Protein AF-A0A2S9GNH0-F1 (afdb_monomer_lite)

Secondary structure (DSSP, 8-state):
-HHHHT----SS----GGG-SHHHHHHHHHGGGS-GGG--GGGTS--------HHHHHHHHHHHHHHHHHHHHHHH--

pLDDT: mean 95.53, std 5.23, range [64.44, 98.5]

Radius of gyration: 20.37 Å; chains: 1; bounding box: 52×20×49 Å

Foldseek 3Di:
DVVVVPDDDDPDDDDDLQRPDVVLVVLLVCCVVDPVVPNDCSNPPDDDDDGDCPVVVVVVVVVVVVVVVVVVVVVVVD

Sequence (78 aa):
VEIWKHKTRIDNPLLVEEDGAVYQMRRWYQQFYVDVADVTPEMTDRFEMEVDTTIANEKWSVEVQENLKSRDENAEAA

Structure (mmCIF, N/CA/C/O backbone):
data_AF-A0A2S9GNH0-F1
#
_entry.id   AF-A0A2S9GNH0-F1
#
loop_
_atom_site.group_PDB
_atom_site.id
_atom_site.type_symbol
_atom_site.label_atom_id
_atom_site.label_alt_id
_atom_site.label_comp_id
_atom_site.label_asym_id
_atom_site.label_entity_id
_atom_site.label_seq_id
_atom_site.pdbx_PDB_ins_code
_atom_site.Cartn_x
_atom_site.Cartn_y
_atom_site.Cartn_z
_atom_site.occupancy
_atom_site.B_iso_or_equiv
_atom_site.auth_seq_id
_atom_site.auth_comp_id
_atom_site.auth_asym_id
_atom_site.auth_atom_id
_atom_site.pdbx_PDB_model_num
ATOM 1 N N . VAL A 1 1 ? -16.309 -5.598 -2.468 1.00 91.25 1 VAL A N 1
ATOM 2 C CA . VAL A 1 1 ? -16.908 -4.969 -3.673 1.00 91.25 1 VAL A CA 1
ATOM 3 C C . VAL A 1 1 ? -17.363 -3.535 -3.408 1.00 91.25 1 VAL A C 1
ATOM 5 O O . VAL A 1 1 ? -16.997 -2.673 -4.195 1.00 91.25 1 VAL A O 1
ATOM 8 N N . GLU A 1 2 ? -18.081 -3.253 -2.313 1.00 97.50 2 GLU A N 1
ATOM 9 C CA . GLU A 1 2 ? -18.614 -1.903 -2.030 1.00 97.50 2 GLU A CA 1
ATOM 10 C C . GLU A 1 2 ? -17.562 -0.785 -2.011 1.00 97.50 2 GLU A C 1
ATOM 12 O O . GLU A 1 2 ? -17.758 0.234 -2.665 1.00 97.50 2 GLU A O 1
ATOM 17 N N . ILE A 1 3 ? -16.404 -0.997 -1.375 1.00 96.69 3 ILE A N 1
ATOM 18 C CA . ILE A 1 3 ? -15.319 0.001 -1.352 1.00 96.69 3 ILE A CA 1
ATOM 19 C C . ILE A 1 3 ? -14.788 0.318 -2.758 1.00 96.69 3 ILE A C 1
ATOM 21 O O . ILE A 1 3 ? -14.560 1.476 -3.086 1.00 96.69 3 ILE A O 1
ATOM 25 N N . TRP A 1 4 ? -14.597 -0.688 -3.618 1.00 96.75 4 TRP A N 1
ATOM 26 C CA . TRP A 1 4 ? -14.047 -0.475 -4.963 1.00 96.75 4 TRP A CA 1
ATOM 27 C C . TRP A 1 4 ? -15.018 0.233 -5.906 1.00 96.75 4 TRP A C 1
ATOM 29 O O . TRP A 1 4 ? -14.574 1.013 -6.742 1.00 96.75 4 TRP A O 1
ATOM 39 N N . LYS A 1 5 ? -16.326 -0.007 -5.753 1.00 97.00 5 LYS A N 1
ATOM 40 C CA . LYS A 1 5 ? -17.367 0.675 -6.534 1.00 97.00 5 LYS A CA 1
ATOM 41 C C . LYS A 1 5 ? -17.463 2.170 -6.219 1.00 97.00 5 LYS A C 1
ATOM 43 O O . LYS A 1 5 ? -17.846 2.941 -7.090 1.00 97.00 5 LYS A O 1
ATOM 48 N N . HIS A 1 6 ? -17.113 2.567 -4.996 1.00 97.94 6 HIS A N 1
ATOM 49 C CA . HIS A 1 6 ? -17.335 3.919 -4.479 1.00 97.94 6 HIS A CA 1
ATOM 50 C C . HIS A 1 6 ? -16.031 4.635 -4.090 1.00 97.94 6 HIS A C 1
ATOM 52 O O . HIS A 1 6 ? -16.023 5.476 -3.195 1.00 97.94 6 HIS A O 1
ATOM 58 N N . LYS A 1 7 ? -14.915 4.320 -4.760 1.00 97.62 7 LYS A N 1
ATOM 59 C CA . LYS A 1 7 ? -13.630 5.016 -4.588 1.00 97.62 7 LYS A CA 1
ATOM 60 C C . LYS A 1 7 ? -13.059 5.469 -5.925 1.00 97.62 7 LYS A C 1
ATOM 62 O O . LYS A 1 7 ? -13.374 4.907 -6.968 1.00 97.62 7 LYS A O 1
ATOM 67 N N . THR A 1 8 ? -12.138 6.426 -5.874 1.00 97.81 8 THR A N 1
ATOM 68 C CA . THR A 1 8 ? -11.331 6.834 -7.031 1.00 97.81 8 THR A CA 1
ATOM 69 C C . THR A 1 8 ? -9.874 6.381 -6.886 1.00 97.81 8 THR A C 1
ATOM 71 O O . THR A 1 8 ? -9.442 5.923 -5.821 1.00 97.81 8 THR A O 1
ATOM 74 N N . ARG A 1 9 ? -9.107 6.454 -7.976 1.00 96.56 9 ARG A N 1
ATOM 75 C CA . ARG A 1 9 ? -7.651 6.268 -7.957 1.00 96.56 9 ARG A CA 1
ATOM 76 C C . ARG A 1 9 ? -6.997 7.563 -7.474 1.00 96.56 9 ARG A C 1
ATOM 78 O O . ARG A 1 9 ? -7.366 8.640 -7.923 1.00 96.56 9 ARG A O 1
ATOM 85 N N . ILE A 1 10 ? -6.022 7.442 -6.574 1.00 97.88 10 ILE A N 1
ATOM 86 C CA . ILE A 1 10 ? -5.229 8.566 -6.064 1.00 97.88 10 ILE A CA 1
ATOM 87 C C . ILE A 1 10 ? -3.769 8.299 -6.422 1.00 97.88 10 ILE A C 1
ATOM 89 O O . ILE A 1 10 ? -3.182 7.335 -5.923 1.00 97.88 10 ILE A O 1
ATOM 93 N N . ASP A 1 11 ? -3.196 9.121 -7.300 1.00 96.44 11 ASP A N 1
ATOM 94 C CA . ASP A 1 11 ? -1.809 8.968 -7.758 1.00 96.44 11 ASP A CA 1
ATOM 95 C C . ASP A 1 11 ? -0.796 9.248 -6.649 1.00 96.44 11 ASP A C 1
ATOM 97 O O . ASP A 1 11 ? 0.114 8.450 -6.450 1.00 96.44 11 ASP A O 1
ATOM 101 N N . ASN A 1 12 ? -1.036 10.290 -5.855 1.00 97.00 12 ASN A N 1
ATOM 102 C CA . ASN A 1 12 ? -0.183 10.684 -4.738 1.00 97.00 12 ASN A CA 1
ATOM 103 C C . ASN A 1 12 ? -0.969 10.537 -3.426 1.00 97.00 12 ASN A C 1
ATOM 105 O O . ASN A 1 12 ? -1.539 11.524 -2.954 1.00 97.00 12 ASN A O 1
ATOM 109 N N . PRO A 1 13 ? -1.116 9.311 -2.882 1.00 97.44 13 PRO A N 1
ATOM 110 C CA . PRO A 1 13 ? -1.805 9.118 -1.613 1.00 97.44 13 PRO A CA 1
ATOM 111 C C . PRO A 1 13 ? -1.044 9.835 -0.491 1.00 97.44 13 PRO A C 1
ATOM 113 O O . PRO A 1 13 ? 0.187 9.792 -0.443 1.00 97.44 13 PRO A O 1
ATOM 116 N N . LEU A 1 14 ? -1.787 10.488 0.402 1.00 97.50 14 LEU A N 1
ATOM 117 C CA . LEU A 1 14 ? -1.247 10.982 1.663 1.00 97.50 14 LEU A CA 1
ATOM 118 C C . LEU A 1 14 ? -1.121 9.782 2.603 1.00 97.50 14 LEU A C 1
ATOM 120 O O . LEU A 1 14 ? -2.126 9.113 2.832 1.00 97.50 14 LEU A O 1
ATOM 124 N N . LEU A 1 15 ? 0.093 9.506 3.077 1.00 96.44 15 LEU A N 1
ATOM 125 C CA . LEU A 1 15 ? 0.393 8.321 3.879 1.00 96.44 15 LEU A CA 1
ATOM 126 C C . LEU A 1 15 ? 0.735 8.697 5.324 1.00 96.44 15 LEU A C 1
ATOM 128 O O . LEU A 1 15 ? 1.398 9.711 5.559 1.00 96.44 15 LEU A O 1
ATOM 132 N N . VAL A 1 16 ? 0.311 7.852 6.259 1.00 95.50 16 VAL A N 1
ATOM 133 C CA . VAL A 1 16 ? 0.754 7.811 7.659 1.00 95.50 16 VAL A CA 1
ATOM 134 C C . VAL A 1 16 ? 1.729 6.649 7.884 1.00 95.50 16 VAL A C 1
ATOM 136 O O . VAL A 1 16 ? 2.047 5.903 6.957 1.00 95.50 16 VAL A O 1
ATOM 139 N N . GLU A 1 17 ? 2.245 6.507 9.104 1.00 89.06 17 GLU A N 1
ATOM 140 C CA . GLU A 1 17 ? 3.241 5.483 9.449 1.00 89.06 17 GLU A CA 1
ATOM 141 C C . GLU A 1 17 ? 2.698 4.055 9.267 1.00 89.06 17 GLU A C 1
ATOM 143 O O . GLU A 1 17 ? 3.409 3.160 8.812 1.00 89.06 17 GLU A O 1
ATOM 148 N N . GLU A 1 18 ? 1.410 3.854 9.535 1.00 92.56 18 GLU A N 1
ATOM 149 C CA . GLU A 1 18 ? 0.747 2.552 9.514 1.00 92.56 18 GLU A CA 1
ATOM 150 C C . GLU A 1 18 ? 0.288 2.094 8.111 1.00 92.56 18 GLU A C 1
ATOM 152 O O . GLU A 1 18 ? -0.176 0.964 7.959 1.00 92.56 18 GLU A O 1
ATOM 157 N N . ASP A 1 19 ? 0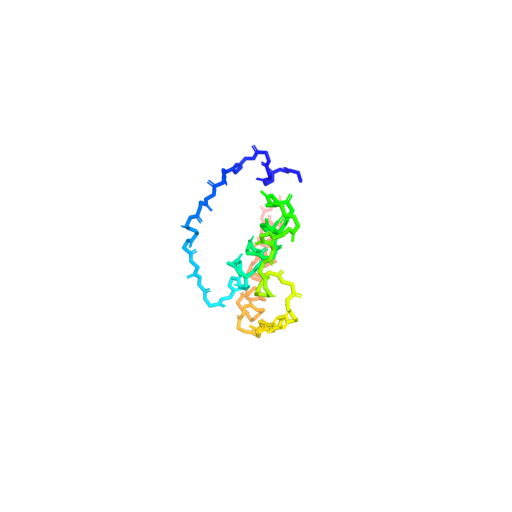.419 2.928 7.068 1.00 93.38 19 ASP A N 1
ATOM 158 C CA . ASP A 1 19 ? -0.150 2.670 5.727 1.00 93.38 19 ASP A CA 1
ATOM 159 C C . ASP A 1 19 ? 0.591 1.605 4.897 1.00 93.38 19 ASP A C 1
ATOM 161 O O . ASP A 1 19 ? 0.120 1.176 3.837 1.00 93.38 19 ASP A O 1
ATOM 165 N N . GLY A 1 20 ? 1.756 1.150 5.351 1.00 93.81 20 GLY A N 1
ATOM 166 C CA . GLY A 1 20 ? 2.520 0.140 4.629 1.00 93.81 20 GLY A CA 1
ATOM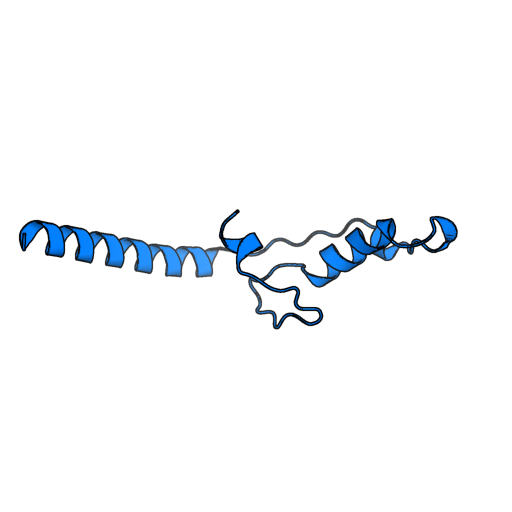 167 C C . GLY A 1 20 ? 3.251 0.667 3.383 1.00 93.81 20 GLY A C 1
ATOM 168 O O . GLY A 1 20 ? 3.349 1.864 3.106 1.00 93.81 20 GLY A O 1
ATOM 169 N N . ALA A 1 21 ? 3.780 -0.263 2.586 1.00 96.06 21 ALA A N 1
ATOM 170 C CA . ALA A 1 21 ? 4.678 0.021 1.464 1.00 96.06 21 ALA A CA 1
ATOM 171 C C . ALA A 1 21 ? 3.948 0.324 0.135 1.00 96.06 21 ALA A C 1
ATOM 173 O O . ALA A 1 21 ? 4.194 -0.317 -0.893 1.00 96.06 21 ALA A O 1
ATOM 174 N N . VAL A 1 22 ? 3.018 1.289 0.130 1.00 97.06 22 VAL A N 1
ATOM 175 C CA . VAL A 1 22 ? 2.151 1.575 -1.036 1.00 97.06 22 VAL A CA 1
ATOM 176 C C . VAL A 1 22 ? 2.952 1.937 -2.293 1.00 97.06 22 VAL A C 1
ATOM 178 O O . VAL A 1 22 ? 2.626 1.471 -3.388 1.00 97.06 22 VAL A O 1
ATOM 181 N N . TYR A 1 23 ? 4.000 2.754 -2.168 1.00 97.12 23 TYR A N 1
ATOM 182 C CA . TYR A 1 23 ? 4.817 3.154 -3.318 1.00 97.12 23 TYR A CA 1
ATOM 183 C C . TYR A 1 23 ? 5.676 2.002 -3.846 1.00 97.12 23 TYR A C 1
ATOM 185 O O . TYR A 1 23 ? 5.777 1.833 -5.059 1.00 97.12 23 TYR A O 1
ATOM 193 N N . GLN A 1 24 ? 6.227 1.167 -2.965 1.00 97.31 24 GLN A N 1
ATOM 194 C CA . GLN A 1 24 ? 6.990 -0.021 -3.344 1.00 97.31 24 GLN A CA 1
ATOM 195 C C . GLN A 1 24 ? 6.088 -1.035 -4.051 1.00 97.31 24 GLN A C 1
ATOM 197 O O . GLN A 1 24 ? 6.464 -1.547 -5.100 1.00 97.31 24 GLN A O 1
ATOM 202 N N . MET A 1 25 ? 4.861 -1.241 -3.560 1.00 97.69 25 MET A N 1
ATOM 203 C CA . MET A 1 25 ? 3.861 -2.078 -4.227 1.00 97.69 25 MET A CA 1
ATOM 204 C C . MET A 1 25 ? 3.519 -1.543 -5.626 1.00 97.69 25 MET A C 1
ATOM 206 O O . MET A 1 25 ? 3.466 -2.311 -6.584 1.00 97.69 25 MET A O 1
ATOM 210 N N . ARG A 1 26 ? 3.304 -0.226 -5.773 1.00 98.00 26 ARG A N 1
ATOM 211 C CA . ARG A 1 26 ? 3.015 0.390 -7.083 1.00 98.00 26 ARG A CA 1
ATOM 212 C C . ARG A 1 26 ? 4.192 0.275 -8.047 1.00 98.00 26 ARG A C 1
ATOM 214 O O . ARG A 1 26 ? 3.974 -0.017 -9.216 1.00 98.00 26 ARG A O 1
ATOM 221 N N . ARG A 1 27 ? 5.418 0.467 -7.560 1.00 98.12 27 ARG A N 1
ATOM 222 C CA . ARG A 1 27 ? 6.649 0.289 -8.339 1.00 98.12 27 ARG A CA 1
ATOM 223 C C . ARG A 1 27 ? 6.811 -1.157 -8.794 1.00 98.12 27 ARG A C 1
ATOM 225 O O . ARG A 1 27 ? 7.026 -1.390 -9.973 1.00 98.12 27 ARG A O 1
ATOM 232 N N . TRP A 1 28 ? 6.632 -2.118 -7.890 1.00 98.44 28 TRP A N 1
ATOM 233 C 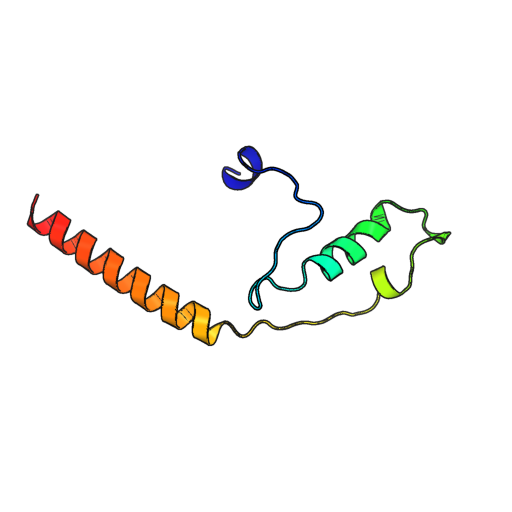CA . TRP A 1 28 ? 6.647 -3.538 -8.230 1.00 98.44 28 TRP A CA 1
ATOM 234 C C . TRP A 1 28 ? 5.592 -3.870 -9.293 1.00 98.44 28 TRP A C 1
ATOM 236 O O . TRP A 1 28 ? 5.893 -4.542 -10.274 1.00 98.44 28 TRP A O 1
ATOM 246 N N . TYR A 1 29 ? 4.376 -3.334 -9.161 1.00 98.38 29 TYR A N 1
ATOM 247 C CA . TYR A 1 29 ? 3.291 -3.566 -10.117 1.00 98.38 29 TYR A CA 1
ATOM 248 C C . TYR A 1 29 ? 3.529 -2.904 -11.489 1.00 98.38 29 TYR A C 1
ATOM 250 O O . TYR A 1 29 ? 3.033 -3.389 -12.505 1.00 98.38 29 TYR A O 1
ATOM 258 N N . GLN A 1 30 ? 4.321 -1.828 -11.548 1.00 98.25 30 GLN A N 1
ATOM 259 C CA . GLN A 1 30 ? 4.651 -1.122 -12.790 1.00 98.25 30 GLN A CA 1
ATOM 260 C C . GLN A 1 30 ? 5.411 -2.005 -13.796 1.00 98.25 30 GLN A C 1
ATOM 262 O O . GLN A 1 30 ? 5.301 -1.754 -14.996 1.00 98.25 30 GLN A O 1
ATOM 267 N N . GLN A 1 31 ? 6.107 -3.061 -13.350 1.00 98.19 31 GLN A N 1
ATOM 268 C CA . GLN A 1 31 ? 6.840 -3.978 -14.241 1.00 98.19 31 GLN A CA 1
ATOM 269 C C . GLN A 1 31 ? 5.950 -4.608 -15.325 1.00 98.19 31 GLN A C 1
ATOM 271 O O . GLN A 1 31 ? 6.426 -4.949 -16.400 1.00 98.19 31 GLN A O 1
ATOM 276 N N . PHE A 1 32 ? 4.646 -4.741 -15.060 1.00 98.25 32 PHE A N 1
ATOM 277 C CA . PHE A 1 32 ? 3.682 -5.329 -15.993 1.00 98.25 32 PHE A CA 1
ATOM 278 C C . PHE A 1 32 ? 3.148 -4.334 -17.037 1.00 98.25 32 PHE A C 1
ATOM 280 O O . PHE A 1 32 ? 2.330 -4.708 -17.874 1.00 98.25 32 PHE A O 1
ATOM 287 N N . TYR A 1 33 ? 3.584 -3.073 -16.977 1.00 97.94 33 TYR A N 1
ATOM 288 C CA . TYR A 1 33 ? 3.169 -1.985 -17.872 1.00 97.94 33 TYR A CA 1
ATOM 289 C C . TYR A 1 33 ? 4.330 -1.405 -18.687 1.00 97.94 33 TYR A C 1
ATOM 291 O O . TYR A 1 33 ? 4.149 -0.396 -19.368 1.00 97.94 33 TYR A O 1
ATOM 299 N N . VAL A 1 34 ? 5.513 -2.012 -18.600 1.00 98.12 34 VAL A N 1
ATOM 300 C CA . VAL A 1 34 ? 6.702 -1.645 -19.375 1.00 98.12 34 VAL A CA 1
ATOM 301 C C . VAL A 1 34 ? 7.184 -2.854 -20.168 1.00 98.12 34 VAL A C 1
ATOM 303 O O . VAL A 1 34 ? 6.829 -3.993 -19.852 1.00 98.12 34 VAL A O 1
ATOM 306 N N . ASP A 1 35 ? 7.986 -2.614 -21.201 1.00 98.50 35 ASP A N 1
ATOM 307 C CA . ASP A 1 35 ? 8.632 -3.706 -21.918 1.00 98.50 35 ASP A CA 1
ATOM 308 C C . ASP A 1 35 ? 9.606 -4.441 -20.988 1.00 98.50 35 ASP A C 1
ATOM 310 O O . ASP A 1 35 ? 10.223 -3.849 -20.105 1.00 98.50 35 ASP A O 1
ATOM 314 N N . VAL A 1 36 ? 9.792 -5.747 -21.205 1.00 97.75 36 VAL A N 1
ATOM 315 C CA . VAL A 1 36 ? 10.682 -6.582 -20.369 1.00 97.75 36 VAL A CA 1
ATOM 316 C C . VAL A 1 36 ? 12.115 -6.032 -20.331 1.00 97.75 36 VAL A C 1
ATOM 318 O O . VAL A 1 36 ? 12.802 -6.179 -19.325 1.00 97.75 36 VAL A O 1
ATOM 321 N N . ALA A 1 37 ? 12.556 -5.377 -21.410 1.00 98.06 37 ALA A N 1
ATOM 322 C CA . ALA A 1 37 ? 13.866 -4.733 -21.489 1.00 98.06 37 ALA A CA 1
ATOM 323 C C . ALA A 1 37 ? 14.005 -3.499 -20.575 1.00 98.06 37 ALA A C 1
ATOM 325 O O . ALA A 1 37 ? 15.125 -3.145 -20.215 1.00 98.06 37 ALA A O 1
ATOM 326 N N . ASP A 1 38 ? 12.885 -2.887 -20.185 1.00 98.38 38 ASP A N 1
ATOM 327 C CA . ASP A 1 38 ? 12.824 -1.670 -19.372 1.00 98.38 38 ASP A CA 1
ATOM 328 C C . ASP A 1 38 ? 12.501 -1.956 -17.894 1.00 98.38 38 ASP A C 1
ATOM 330 O O . ASP A 1 38 ? 12.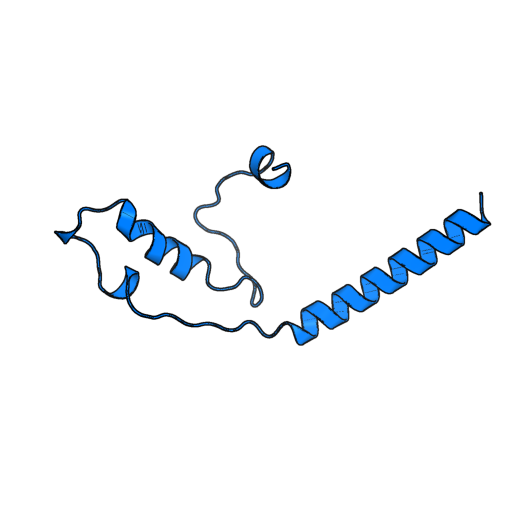422 -1.032 -17.081 1.00 98.38 38 ASP A O 1
ATOM 334 N N . VAL A 1 39 ? 12.312 -3.227 -17.517 1.00 98.19 39 VAL A N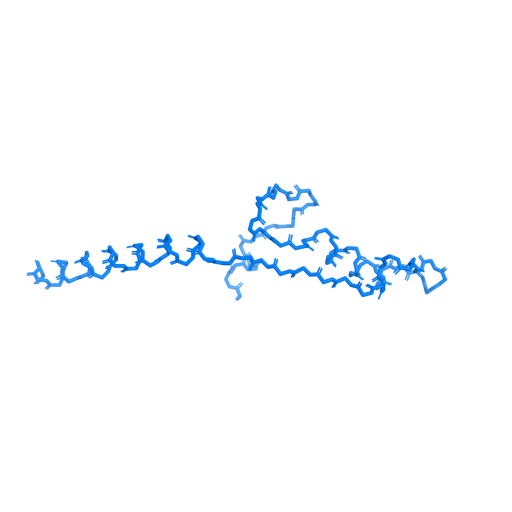 1
ATOM 335 C CA . VAL A 1 39 ? 12.099 -3.615 -16.117 1.00 98.19 39 VAL A CA 1
ATOM 336 C C . VAL A 1 39 ? 13.371 -3.345 -15.319 1.00 98.19 39 VAL A C 1
ATOM 338 O O . VAL A 1 39 ? 14.444 -3.877 -15.610 1.00 98.19 39 VAL A O 1
ATOM 341 N N . THR A 1 40 ? 13.250 -2.524 -14.281 1.00 98.31 40 THR A N 1
ATOM 342 C CA . THR A 1 40 ? 14.376 -2.141 -13.428 1.00 98.31 40 THR A CA 1
ATOM 343 C C . THR A 1 40 ? 14.509 -3.090 -12.223 1.00 98.31 40 THR A C 1
ATOM 345 O O . THR A 1 40 ? 13.496 -3.606 -11.745 1.00 98.31 40 THR A O 1
ATOM 348 N N . PRO A 1 41 ? 15.726 -3.317 -11.674 1.00 97.88 41 PRO A N 1
ATOM 349 C CA . PRO A 1 41 ? 15.937 -4.250 -10.550 1.00 97.88 41 PRO A CA 1
ATOM 350 C C . PRO A 1 41 ? 15.064 -3.930 -9.339 1.00 97.88 41 PRO A C 1
ATOM 352 O O . PRO A 1 41 ? 14.457 -4.780 -8.704 1.00 97.88 41 PRO A O 1
ATOM 355 N N . GLU A 1 42 ? 14.897 -2.644 -9.100 1.00 96.75 42 GLU A N 1
ATOM 356 C CA . GLU A 1 42 ? 14.106 -2.077 -8.031 1.00 96.75 42 GLU A CA 1
ATOM 357 C C . GLU A 1 42 ? 12.588 -2.383 -8.093 1.00 96.75 42 GLU A C 1
ATOM 359 O O . GLU A 1 42 ? 11.884 -2.161 -7.105 1.00 96.75 42 GLU A O 1
ATOM 364 N N . MET A 1 43 ? 12.082 -2.868 -9.238 1.00 98.12 43 MET A N 1
ATOM 365 C CA . MET A 1 43 ? 10.715 -3.379 -9.409 1.00 98.12 43 MET A CA 1
ATOM 366 C C . MET A 1 43 ? 10.594 -4.867 -9.052 1.00 98.12 43 MET A C 1
ATOM 368 O O . MET A 1 43 ? 9.481 -5.342 -8.847 1.00 98.12 43 MET A O 1
ATOM 372 N N . THR A 1 44 ? 11.701 -5.612 -8.992 1.00 97.75 44 THR A N 1
ATOM 373 C CA . THR A 1 44 ? 11.710 -7.078 -8.829 1.00 97.75 44 THR A CA 1
ATOM 374 C C . THR A 1 44 ? 12.459 -7.560 -7.592 1.00 97.75 44 THR A C 1
ATOM 376 O O . THR A 1 44 ? 12.209 -8.671 -7.125 1.00 97.75 44 THR A O 1
ATOM 379 N N . ASP A 1 45 ? 13.374 -6.750 -7.068 1.00 98.12 45 ASP A N 1
ATOM 380 C CA . ASP A 1 45 ? 14.198 -7.085 -5.915 1.00 98.12 45 ASP A CA 1
ATOM 381 C C . ASP A 1 45 ? 13.345 -7.327 -4.666 1.00 98.12 45 ASP A C 1
ATOM 383 O O . ASP A 1 45 ? 12.285 -6.727 -4.463 1.00 98.12 45 ASP A O 1
ATOM 387 N N . ARG A 1 46 ? 13.830 -8.223 -3.798 1.00 97.88 46 ARG A N 1
ATOM 388 C CA . ARG A 1 46 ? 13.147 -8.569 -2.550 1.00 97.88 46 ARG A CA 1
ATOM 389 C C . ARG A 1 46 ? 13.069 -7.338 -1.652 1.00 97.88 46 ARG A C 1
ATOM 391 O O . ARG A 1 46 ? 14.085 -6.837 -1.177 1.00 97.88 46 ARG A O 1
ATOM 398 N N . PHE A 1 47 ? 11.846 -6.911 -1.383 1.00 97.75 47 PHE A N 1
ATOM 399 C CA . PHE A 1 47 ? 11.533 -5.853 -0.439 1.00 97.75 47 PHE A CA 1
ATOM 400 C C . PHE A 1 47 ? 10.665 -6.426 0.681 1.00 97.75 47 PHE A C 1
ATOM 402 O O . PHE A 1 47 ? 9.662 -7.086 0.410 1.00 97.75 47 PHE A O 1
ATOM 409 N N . GLU A 1 48 ? 11.046 -6.165 1.930 1.00 97.31 48 GLU A N 1
ATOM 410 C CA . GLU A 1 48 ? 10.313 -6.604 3.116 1.00 97.31 48 GLU A CA 1
ATOM 411 C C . GLU A 1 48 ? 10.079 -5.427 4.050 1.00 97.31 48 GLU A C 1
ATOM 413 O O . GLU A 1 48 ? 10.971 -4.612 4.281 1.00 97.31 48 GLU A O 1
ATOM 418 N N . MET A 1 49 ? 8.861 -5.349 4.576 1.00 95.12 49 MET A N 1
ATOM 419 C CA . MET A 1 49 ? 8.457 -4.354 5.554 1.00 95.12 49 MET A CA 1
ATOM 420 C C . MET A 1 49 ? 7.398 -4.974 6.459 1.00 95.12 49 MET A C 1
ATOM 422 O O . MET A 1 49 ? 6.387 -5.484 5.976 1.00 95.12 49 MET A O 1
ATOM 426 N N . GLU A 1 50 ? 7.642 -4.912 7.761 1.00 95.94 50 GLU A N 1
ATOM 427 C CA . GLU A 1 50 ? 6.690 -5.300 8.795 1.00 95.94 50 GLU A CA 1
ATOM 428 C C . GLU A 1 50 ? 6.127 -4.032 9.441 1.00 95.94 50 GLU A C 1
ATOM 430 O O . GLU A 1 50 ? 6.871 -3.091 9.719 1.00 95.94 50 GLU A O 1
ATOM 435 N N . VAL A 1 51 ? 4.809 -3.995 9.637 1.00 94.00 51 VAL A N 1
ATOM 436 C CA . VAL A 1 51 ? 4.128 -2.900 10.335 1.00 94.00 51 VAL A CA 1
ATOM 437 C C . VAL A 1 51 ? 3.819 -3.376 11.746 1.00 94.00 51 VAL A C 1
ATOM 439 O O . VAL A 1 51 ? 3.101 -4.363 11.914 1.00 94.00 51 VAL A O 1
ATOM 442 N N . ASP A 1 52 ? 4.338 -2.674 12.753 1.00 95.00 52 ASP A N 1
ATOM 443 C CA . ASP A 1 52 ? 3.944 -2.912 14.139 1.00 95.00 52 ASP A CA 1
ATOM 444 C C . ASP A 1 52 ? 2.489 -2.469 14.333 1.00 95.00 52 ASP A C 1
ATOM 446 O O . ASP A 1 52 ? 2.140 -1.297 14.208 1.00 95.00 52 ASP A O 1
ATOM 450 N N . THR A 1 53 ? 1.622 -3.432 14.631 1.00 96.19 53 THR A N 1
ATOM 451 C CA . THR A 1 53 ? 0.185 -3.195 14.802 1.00 96.19 53 THR A CA 1
ATOM 452 C C . THR A 1 53 ? -0.223 -3.020 16.262 1.00 96.19 53 THR A C 1
ATOM 454 O O . THR A 1 53 ? -1.415 -2.907 16.540 1.00 96.19 53 THR A O 1
ATOM 457 N N . THR A 1 54 ? 0.724 -2.979 17.206 1.00 96.62 54 THR A N 1
ATOM 458 C CA . THR A 1 54 ? 0.438 -2.922 18.649 1.00 96.62 54 THR A CA 1
ATOM 459 C C . THR A 1 54 ? -0.449 -1.724 18.997 1.00 96.62 54 THR A C 1
ATOM 461 O O . THR A 1 54 ? -1.543 -1.901 19.532 1.00 96.62 54 THR A O 1
ATOM 464 N N . ILE A 1 55 ? -0.053 -0.514 18.590 1.00 93.81 55 ILE A N 1
ATOM 465 C CA . ILE A 1 55 ? -0.799 0.724 18.882 1.00 93.81 55 ILE A CA 1
ATOM 466 C C . ILE A 1 55 ? -2.164 0.743 18.176 1.00 93.81 55 ILE A C 1
ATOM 468 O O . ILE A 1 55 ? -3.161 1.190 18.748 1.00 93.81 55 ILE A O 1
ATOM 472 N N . ALA A 1 56 ? -2.230 0.259 16.933 1.00 94.75 56 ALA A N 1
ATOM 473 C CA . ALA A 1 56 ? -3.482 0.190 16.182 1.00 94.75 56 ALA A CA 1
ATOM 474 C C . ALA A 1 56 ? -4.483 -0.763 16.858 1.00 94.75 56 ALA A C 1
ATOM 476 O O . ALA A 1 56 ? -5.640 -0.400 17.070 1.00 94.75 56 ALA A O 1
ATOM 477 N N . ASN A 1 57 ? -4.017 -1.941 17.286 1.00 96.56 57 ASN A N 1
ATOM 478 C CA . ASN A 1 57 ? -4.837 -2.934 17.976 1.00 96.56 57 ASN A CA 1
ATOM 479 C C . ASN A 1 57 ? -5.325 -2.452 19.346 1.00 96.56 57 ASN A C 1
ATOM 481 O O . ASN A 1 57 ? -6.475 -2.720 19.701 1.00 96.56 57 ASN A O 1
ATOM 485 N N . GLU A 1 58 ? -4.502 -1.729 20.110 1.00 96.81 58 GLU A N 1
ATOM 486 C CA . GLU A 1 58 ? -4.930 -1.121 21.376 1.00 96.81 58 GLU A CA 1
ATOM 487 C C . GLU A 1 58 ? -6.090 -0.142 21.158 1.00 96.81 58 GLU A C 1
ATOM 489 O O . GLU A 1 58 ? -7.116 -0.233 21.836 1.00 96.81 58 GLU A O 1
ATOM 494 N N . LYS A 1 59 ? -5.976 0.745 20.160 1.00 96.56 59 LYS A N 1
ATOM 495 C CA . LYS A 1 59 ? -7.026 1.721 19.829 1.00 96.56 59 LYS A CA 1
ATOM 496 C C . LYS A 1 59 ? -8.313 1.049 19.352 1.00 96.56 59 LYS A C 1
ATOM 498 O O . LYS A 1 59 ? -9.387 1.377 19.851 1.00 96.56 59 LYS A O 1
ATOM 503 N N . TRP A 1 60 ? -8.217 0.076 18.446 1.00 97.12 60 TRP A N 1
ATOM 504 C CA . TRP A 1 60 ? -9.394 -0.660 17.974 1.00 97.12 60 TRP A CA 1
ATOM 505 C C . TRP A 1 60 ? -10.054 -1.481 19.081 1.00 97.12 60 TRP A C 1
ATOM 507 O O . TRP A 1 60 ? -11.275 -1.608 19.104 1.00 97.12 60 TRP A O 1
ATOM 517 N N . SER A 1 61 ? -9.279 -2.005 20.034 1.00 97.19 61 SER A N 1
ATOM 518 C CA . SER A 1 61 ? -9.839 -2.722 21.183 1.00 97.19 61 SER A CA 1
ATOM 519 C C . SER A 1 61 ? -10.717 -1.809 22.037 1.00 97.19 61 SER A C 1
ATOM 521 O O . SER A 1 61 ? -11.801 -2.228 22.440 1.00 97.19 61 SER A O 1
ATOM 523 N N . VAL A 1 62 ? -10.297 -0.561 22.273 1.00 97.75 62 VAL A N 1
ATOM 524 C CA . VAL A 1 62 ? -11.115 0.439 22.980 1.00 97.75 62 VAL A CA 1
ATOM 525 C C . VAL A 1 62 ? -12.416 0.710 22.221 1.00 97.75 62 VAL A C 1
ATOM 527 O O . VAL A 1 62 ? -13.489 0.588 22.810 1.00 97.75 62 VAL A O 1
ATOM 530 N N . GLU A 1 63 ? -12.332 0.970 20.914 1.00 97.25 63 GLU A N 1
ATOM 531 C CA . GLU A 1 63 ? -13.501 1.230 20.060 1.00 97.25 63 GLU A CA 1
ATOM 532 C C . GLU A 1 63 ? -14.502 0.060 20.080 1.00 97.25 63 GLU A C 1
ATOM 534 O O . GLU A 1 63 ? -15.712 0.249 20.208 1.00 97.25 63 GLU A O 1
ATOM 539 N N .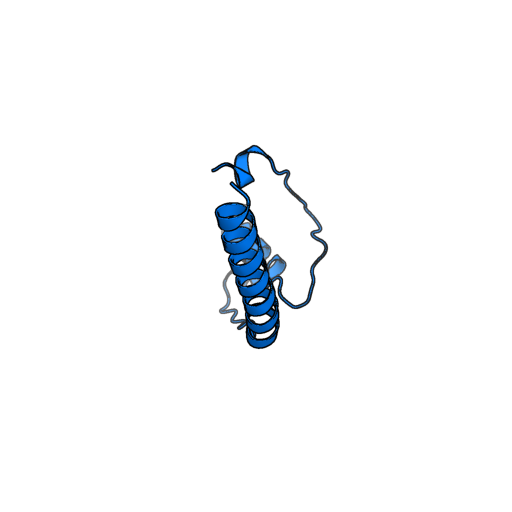 VAL A 1 64 ? -14.011 -1.182 20.025 1.00 97.62 64 VAL A N 1
ATOM 540 C CA . VAL A 1 64 ? -14.863 -2.376 20.110 1.00 97.62 64 VAL A CA 1
ATOM 541 C C . VAL A 1 64 ? -15.566 -2.469 21.465 1.00 97.62 64 VAL A C 1
ATOM 543 O O . VAL A 1 64 ? -16.757 -2.779 21.506 1.00 97.62 64 VAL A O 1
ATOM 546 N N . GLN A 1 65 ? -14.870 -2.197 22.573 1.00 97.12 65 GLN A N 1
ATOM 547 C CA . GLN A 1 65 ? -15.491 -2.225 23.902 1.00 97.12 65 GLN A CA 1
ATOM 548 C C . GLN A 1 65 ? -16.574 -1.151 24.054 1.00 97.12 65 GLN A C 1
ATOM 550 O O . GLN A 1 65 ? -17.614 -1.415 24.656 1.00 97.12 65 GLN A O 1
ATOM 555 N N . GLU A 1 66 ? -16.358 0.041 23.502 1.00 97.25 66 GLU A N 1
ATOM 556 C CA . GLU A 1 66 ? -17.355 1.117 23.490 1.00 97.25 66 GLU A CA 1
ATOM 557 C C . GLU A 1 66 ? -18.591 0.727 22.672 1.00 97.25 66 GLU A C 1
ATOM 559 O O . GLU A 1 66 ? -19.712 0.823 23.169 1.00 97.25 66 GLU A O 1
ATOM 564 N N . ASN A 1 67 ? -18.392 0.167 21.476 1.00 96.81 67 ASN A N 1
ATOM 565 C CA . ASN A 1 67 ? -19.482 -0.303 20.622 1.00 96.81 67 ASN A CA 1
ATOM 566 C C . ASN A 1 67 ? -20.340 -1.390 21.291 1.00 96.81 67 ASN A C 1
ATOM 568 O O . ASN A 1 67 ? -21.563 -1.397 21.137 1.00 96.81 67 ASN A O 1
ATOM 572 N N . LEU A 1 68 ? -19.720 -2.312 22.037 1.00 96.50 68 LEU A N 1
ATOM 573 C CA . LEU A 1 68 ? -20.443 -3.352 22.776 1.00 96.50 68 LEU A CA 1
ATOM 574 C C . LEU A 1 68 ? -21.290 -2.759 23.905 1.00 96.50 68 LEU A C 1
ATOM 576 O O . LEU A 1 68 ? -22.466 -3.100 24.005 1.00 96.50 68 LEU A O 1
ATOM 580 N N . LYS A 1 69 ? -20.732 -1.825 24.687 1.00 96.50 69 LYS A N 1
ATOM 581 C CA . LYS A 1 69 ? -21.478 -1.127 25.746 1.00 96.50 69 LYS A CA 1
ATOM 582 C C . LYS A 1 69 ? -22.692 -0.398 25.184 1.00 96.50 69 LYS A C 1
ATOM 584 O O . LYS A 1 69 ? -23.800 -0.624 25.653 1.00 96.50 69 LYS A O 1
ATOM 589 N N . SER A 1 70 ? -22.507 0.400 24.131 1.00 95.12 70 SER A N 1
ATOM 590 C CA . SER A 1 70 ? -23.617 1.129 23.509 1.00 95.12 70 SER A CA 1
ATOM 591 C C . SER A 1 70 ? -24.676 0.198 22.923 1.00 95.12 70 SER A C 1
ATOM 593 O O . SER A 1 70 ? -25.860 0.525 22.930 1.00 95.12 70 SER A O 1
ATOM 595 N N . ARG A 1 71 ? -24.291 -0.974 22.403 1.00 95.19 71 ARG A N 1
ATOM 596 C CA . ARG A 1 71 ? -25.258 -1.965 21.918 1.00 95.19 71 ARG A CA 1
ATOM 597 C C . ARG A 1 71 ? -26.099 -2.535 23.058 1.00 95.19 71 ARG A C 1
ATOM 599 O O . ARG A 1 71 ? -27.305 -2.671 22.883 1.00 95.19 71 ARG A O 1
ATOM 606 N N . ASP A 1 72 ? -25.471 -2.870 24.179 1.00 94.75 72 ASP A N 1
ATOM 607 C CA . ASP A 1 72 ? -26.157 -3.457 25.328 1.00 94.75 72 ASP A CA 1
ATOM 608 C C . ASP A 1 72 ? -27.084 -2.414 25.991 1.00 94.75 72 ASP A C 1
ATOM 610 O O . ASP A 1 72 ? -28.253 -2.708 26.226 1.00 94.75 72 ASP A O 1
ATOM 614 N N . GLU A 1 73 ? -26.637 -1.159 26.138 1.00 93.44 73 GLU A N 1
ATOM 615 C CA . GLU A 1 73 ? -27.473 -0.030 26.592 1.00 93.44 73 GLU A CA 1
ATOM 616 C C . GLU A 1 73 ? -28.692 0.198 25.680 1.00 93.44 73 GLU A C 1
ATOM 618 O O . GLU A 1 73 ? -29.815 0.376 26.153 1.00 93.44 73 GLU A O 1
ATOM 623 N N . ASN A 1 74 ? -28.495 0.155 24.357 1.00 90.12 74 ASN A N 1
ATOM 624 C CA . ASN A 1 74 ? -29.588 0.300 23.394 1.00 90.12 74 ASN A CA 1
ATOM 625 C C . ASN A 1 74 ? -30.559 -0.891 23.414 1.00 90.12 74 ASN A C 1
ATOM 627 O O . ASN A 1 74 ? -31.734 -0.715 23.104 1.00 90.12 74 ASN A O 1
ATOM 631 N N . ALA A 1 75 ? -30.082 -2.092 23.748 1.00 87.19 75 ALA A N 1
ATOM 632 C CA . ALA A 1 75 ? -30.923 -3.277 23.882 1.00 87.19 75 ALA A CA 1
ATOM 633 C C . ALA A 1 75 ? -31.743 -3.258 25.180 1.00 87.19 75 ALA A C 1
ATOM 635 O O . ALA A 1 75 ? -32.870 -3.738 25.179 1.00 87.19 75 ALA A O 1
ATOM 636 N N . GLU A 1 76 ? -31.207 -2.694 26.266 1.00 77.88 76 GLU A N 1
ATOM 637 C CA . GLU A 1 76 ? -31.938 -2.500 27.527 1.00 77.88 76 GLU A CA 1
ATOM 638 C C . GLU A 1 76 ? -32.981 -1.373 27.447 1.00 77.88 76 GLU A C 1
ATOM 640 O O . GLU A 1 76 ? -33.977 -1.399 28.170 1.00 77.88 76 GLU A O 1
ATOM 645 N N . ALA A 1 77 ? -32.770 -0.384 26.574 1.00 74.69 77 ALA A N 1
ATOM 646 C CA . ALA A 1 77 ? -33.687 0.738 26.370 1.00 74.69 77 ALA A CA 1
ATOM 647 C C . ALA A 1 77 ? -34.880 0.436 25.433 1.00 74.69 77 ALA A C 1
ATOM 649 O O . ALA A 1 77 ? -35.791 1.266 25.345 1.00 74.69 77 ALA A O 1
ATOM 650 N N . ALA A 1 78 ? -34.864 -0.697 24.721 1.00 64.44 78 ALA A N 1
ATOM 651 C CA . ALA A 1 78 ? -35.879 -1.117 23.746 1.00 64.44 78 ALA A CA 1
ATOM 652 C C . ALA A 1 78 ? -36.900 -2.098 24.344 1.00 64.44 78 ALA A C 1
ATOM 654 O O . ALA A 1 78 ? -38.100 -1.958 24.007 1.00 64.44 78 ALA A O 1
#